Protein AF-A0A7V6H1F2-F1 (afdb_monomer_lite)

Structure (mmCIF, N/CA/C/O backbone):
data_AF-A0A7V6H1F2-F1
#
_entry.id   AF-A0A7V6H1F2-F1
#
loop_
_atom_site.group_PDB
_atom_site.id
_atom_site.type_symbol
_atom_site.label_atom_id
_atom_site.label_alt_id
_atom_site.label_comp_id
_atom_site.label_asym_id
_atom_site.label_entity_id
_atom_site.label_seq_id
_atom_site.pdbx_PDB_ins_code
_atom_site.Cartn_x
_atom_site.Cartn_y
_atom_site.Cartn_z
_atom_site.occupancy
_atom_site.B_iso_or_equiv
_atom_site.auth_seq_id
_atom_site.auth_comp_id
_atom_site.auth_asym_id
_atom_site.auth_atom_id
_atom_site.pdbx_PDB_model_num
ATOM 1 N N . MET A 1 1 ? -7.064 -5.285 15.508 1.00 80.81 1 MET A N 1
ATOM 2 C CA . MET A 1 1 ? -6.112 -4.302 14.935 1.00 80.81 1 MET A CA 1
ATOM 3 C C . MET A 1 1 ? -6.767 -2.934 14.965 1.00 80.81 1 MET A C 1
ATOM 5 O O . MET A 1 1 ? -7.972 -2.881 14.773 1.00 80.81 1 MET A O 1
ATOM 9 N N . THR A 1 2 ? -6.014 -1.871 15.247 1.00 96.19 2 THR A N 1
ATOM 10 C CA . THR A 1 2 ? -6.526 -0.487 15.294 1.00 96.19 2 THR A CA 1
ATOM 11 C C . THR A 1 2 ? -6.534 0.154 13.901 1.00 96.19 2 THR A C 1
ATOM 13 O O . THR A 1 2 ? -5.853 -0.341 13.004 1.00 96.19 2 THR A O 1
ATOM 16 N N . GLU A 1 3 ? -7.248 1.272 13.726 1.00 95.94 3 GLU A N 1
ATOM 17 C CA . GLU A 1 3 ? -7.216 2.095 12.500 1.00 95.94 3 GLU A CA 1
ATOM 18 C C . GLU A 1 3 ? -5.776 2.435 12.078 1.00 95.94 3 GLU A C 1
ATOM 20 O O . GLU A 1 3 ? -5.383 2.201 10.937 1.00 95.94 3 GLU A O 1
ATOM 25 N N . LYS A 1 4 ? -4.942 2.860 13.038 1.00 97.31 4 LYS A N 1
ATOM 26 C CA . LYS A 1 4 ? -3.524 3.166 12.803 1.00 97.31 4 LYS A CA 1
ATOM 27 C C . LYS A 1 4 ? -2.750 1.982 12.218 1.00 97.31 4 LYS A C 1
ATOM 29 O O . LYS A 1 4 ? -1.938 2.175 11.318 1.00 97.31 4 LYS A O 1
ATOM 34 N N . ASN A 1 5 ? -3.005 0.761 12.694 1.00 98.06 5 ASN A N 1
ATOM 35 C CA . ASN A 1 5 ? -2.337 -0.424 12.151 1.00 98.06 5 ASN A CA 1
ATOM 36 C C . ASN A 1 5 ? -2.709 -0.642 10.678 1.00 98.06 5 ASN A C 1
ATOM 38 O O . ASN A 1 5 ? -1.850 -1.017 9.886 1.00 98.06 5 ASN A O 1
ATOM 42 N N . TRP A 1 6 ? -3.968 -0.399 10.305 1.00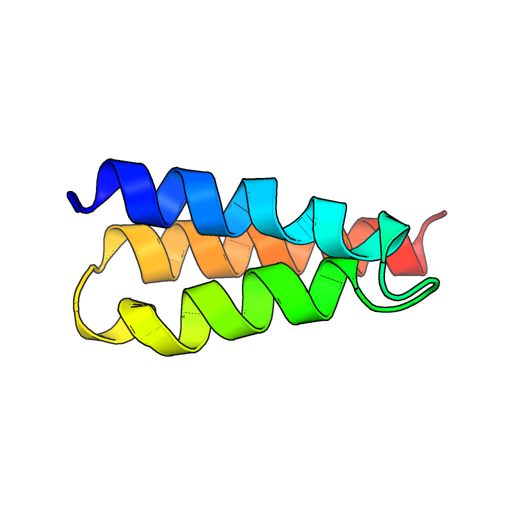 98.19 6 TRP A N 1
ATOM 43 C CA . TRP A 1 6 ? -4.436 -0.545 8.926 1.00 98.19 6 TRP A CA 1
ATOM 44 C C . TRP A 1 6 ? -3.884 0.537 7.998 1.00 98.19 6 TRP A C 1
ATOM 46 O O . TRP A 1 6 ? -3.456 0.210 6.896 1.00 98.19 6 TRP A O 1
ATOM 56 N N . MET A 1 7 ? -3.785 1.784 8.464 1.00 97.94 7 MET A N 1
ATOM 57 C CA . MET A 1 7 ? -3.091 2.852 7.733 1.00 97.94 7 MET A CA 1
ATOM 58 C C . MET A 1 7 ? -1.631 2.474 7.452 1.00 97.94 7 MET A C 1
ATOM 60 O O . MET A 1 7 ? -1.167 2.561 6.319 1.00 97.94 7 MET A O 1
ATOM 64 N N . THR A 1 8 ? -0.904 1.989 8.467 1.00 98.12 8 THR A N 1
ATOM 65 C CA . THR A 1 8 ? 0.481 1.527 8.282 1.00 98.12 8 THR A CA 1
ATOM 66 C C . THR A 1 8 ? 0.560 0.358 7.299 1.00 98.12 8 THR A C 1
ATOM 68 O O . THR A 1 8 ? 1.473 0.319 6.478 1.00 98.12 8 THR A O 1
ATOM 71 N N . LEU A 1 9 ? -0.398 -0.573 7.337 1.00 98.31 9 LEU A N 1
ATOM 72 C CA . LEU A 1 9 ? -0.445 -1.688 6.392 1.00 98.31 9 LEU A CA 1
ATOM 73 C C . LEU A 1 9 ? -0.729 -1.248 4.953 1.00 98.31 9 LEU A C 1
ATOM 75 O O . LEU A 1 9 ? -0.146 -1.848 4.052 1.00 98.31 9 LEU A O 1
ATOM 79 N N . CYS A 1 10 ? -1.545 -0.214 4.714 1.00 97.50 10 CYS A N 1
ATOM 80 C CA . CYS A 1 10 ? -1.736 0.334 3.364 1.00 97.50 10 CYS A CA 1
ATOM 81 C C . CYS A 1 10 ? -0.389 0.696 2.733 1.00 97.50 10 CYS A C 1
ATOM 83 O O . CYS A 1 10 ? -0.094 0.248 1.632 1.00 97.50 10 CYS A O 1
ATOM 85 N N . HIS A 1 11 ? 0.473 1.400 3.465 1.00 98.00 11 HIS A N 1
ATOM 86 C CA . HIS A 1 11 ? 1.799 1.777 2.971 1.00 98.00 11 HIS A CA 1
ATOM 87 C C . HIS A 1 11 ? 2.770 0.591 2.913 1.00 98.00 11 HIS A C 1
ATOM 89 O O . HIS A 1 11 ? 3.437 0.375 1.902 1.00 98.00 11 HIS A O 1
ATOM 95 N N . LEU A 1 12 ? 2.836 -0.219 3.974 1.00 98.44 12 LEU A N 1
ATOM 96 C CA . LEU A 1 12 ? 3.798 -1.323 4.068 1.00 98.44 12 LEU A CA 1
ATOM 97 C C . LEU A 1 12 ? 3.517 -2.442 3.056 1.00 98.44 12 LEU A C 1
ATOM 99 O O . LEU A 1 1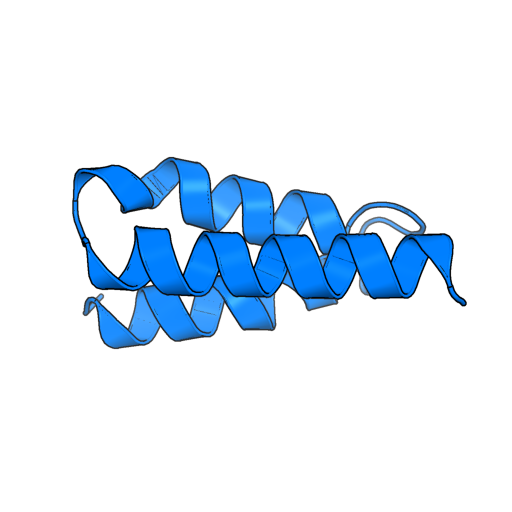2 ? 4.438 -3.111 2.592 1.00 98.44 12 LEU A O 1
ATOM 103 N N . SER A 1 13 ? 2.252 -2.640 2.685 1.00 98.25 13 SER A N 1
ATOM 104 C CA . SER A 1 13 ? 1.858 -3.660 1.711 1.00 98.25 13 SER A CA 1
ATOM 105 C C . SER A 1 13 ? 2.419 -3.413 0.307 1.00 98.25 13 SER A C 1
ATOM 107 O O . SER A 1 13 ? 2.502 -4.363 -0.468 1.00 98.25 13 SER A O 1
ATOM 109 N N . ALA A 1 14 ? 2.911 -2.207 -0.005 1.00 97.75 14 ALA A N 1
ATOM 110 C CA . ALA A 1 14 ? 3.652 -1.952 -1.241 1.00 97.75 14 ALA A CA 1
ATOM 111 C C . ALA A 1 14 ? 4.928 -2.813 -1.364 1.00 97.75 14 ALA A C 1
ATOM 113 O O . ALA A 1 14 ? 5.373 -3.135 -2.466 1.00 97.75 14 ALA A O 1
ATOM 114 N N . LEU A 1 15 ? 5.486 -3.286 -0.244 1.00 97.69 15 LEU A N 1
ATOM 115 C CA . LEU A 1 15 ? 6.612 -4.225 -0.254 1.00 97.69 15 LEU A CA 1
ATOM 116 C C . LEU A 1 15 ? 6.244 -5.601 -0.842 1.00 97.69 15 LEU A C 1
ATOM 118 O O . LEU A 1 15 ? 7.136 -6.405 -1.113 1.00 97.69 15 LEU A O 1
ATOM 122 N N . ALA A 1 16 ? 4.964 -5.878 -1.122 1.00 97.75 16 ALA A N 1
ATOM 123 C CA . ALA A 1 16 ? 4.545 -7.069 -1.863 1.00 97.75 16 ALA A CA 1
ATOM 124 C C . ALA A 1 16 ? 5.173 -7.162 -3.267 1.00 97.75 16 ALA A C 1
ATOM 126 O O . ALA A 1 16 ? 5.199 -8.247 -3.847 1.00 97.75 16 ALA A O 1
ATOM 127 N N . MET A 1 17 ? 5.757 -6.077 -3.790 1.00 96.94 17 MET A N 1
ATOM 128 C CA . MET A 1 17 ? 6.602 -6.105 -4.990 1.00 96.94 17 MET A CA 1
ATOM 129 C C . MET A 1 17 ? 7.761 -7.108 -4.928 1.00 96.94 17 MET A C 1
ATOM 131 O O . MET A 1 17 ? 8.162 -7.627 -5.965 1.00 96.94 17 MET A O 1
ATOM 135 N N . PHE A 1 18 ? 8.288 -7.414 -3.737 1.00 96.88 18 PHE A N 1
ATOM 136 C CA . PHE A 1 18 ? 9.357 -8.409 -3.581 1.00 96.88 18 PHE A CA 1
ATOM 137 C C . PHE A 1 18 ? 8.863 -9.851 -3.749 1.00 96.88 18 PHE A C 1
ATOM 139 O O . PHE A 1 18 ? 9.670 -10.754 -3.947 1.00 96.88 18 PHE A O 1
ATOM 146 N N . ILE A 1 19 ? 7.548 -10.068 -3.671 1.00 96.94 19 ILE A N 1
ATOM 147 C CA . ILE A 1 19 ? 6.905 -11.373 -3.863 1.00 96.94 19 ILE A CA 1
ATOM 148 C C . ILE A 1 19 ? 6.316 -11.465 -5.274 1.00 96.94 19 ILE A C 1
ATOM 150 O O . ILE A 1 19 ? 6.461 -12.486 -5.940 1.00 96.94 19 ILE A O 1
ATOM 154 N N . ILE A 1 20 ? 5.659 -10.394 -5.730 1.00 95.06 20 ILE A N 1
ATOM 155 C CA . ILE A 1 20 ? 5.039 -10.279 -7.054 1.00 95.06 20 ILE A CA 1
ATOM 156 C C . ILE A 1 20 ? 5.705 -9.104 -7.787 1.00 95.06 20 ILE A C 1
ATOM 158 O O . ILE A 1 20 ? 5.251 -7.960 -7.654 1.00 95.06 20 ILE A O 1
ATOM 162 N N . PRO A 1 21 ? 6.783 -9.356 -8.550 1.00 92.31 21 PRO A N 1
ATOM 163 C CA . PRO A 1 21 ? 7.505 -8.305 -9.254 1.00 92.31 21 PRO A CA 1
ATOM 164 C C . PRO A 1 21 ? 6.615 -7.524 -10.227 1.00 92.31 21 PRO A C 1
ATOM 166 O O . PRO A 1 21 ? 5.698 -8.070 -10.839 1.00 92.31 21 PRO A O 1
ATOM 169 N N . GLY A 1 22 ? 6.896 -6.230 -10.377 1.00 86.75 22 GLY A N 1
ATOM 170 C CA . GLY A 1 22 ? 6.271 -5.351 -11.371 1.00 86.75 22 GLY A CA 1
ATOM 171 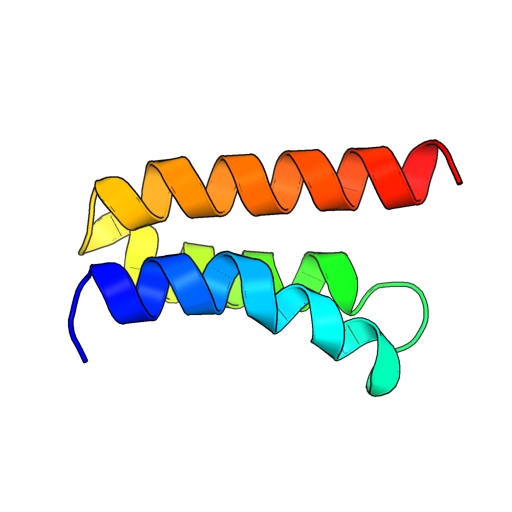C C . GLY A 1 22 ? 4.902 -4.774 -10.999 1.00 86.75 22 GLY A C 1
ATOM 172 O O . GLY A 1 22 ? 4.592 -3.678 -11.448 1.00 86.75 22 GLY A O 1
ATOM 173 N N . ILE A 1 23 ? 4.092 -5.457 -10.180 1.00 95.38 23 ILE A N 1
ATOM 174 C CA . ILE A 1 23 ? 2.746 -4.957 -9.823 1.00 95.38 23 ILE A CA 1
ATOM 175 C C . ILE A 1 23 ? 2.371 -5.117 -8.344 1.00 95.38 23 ILE A C 1
ATOM 177 O O . ILE A 1 23 ? 1.388 -4.532 -7.878 1.00 95.38 23 ILE A O 1
ATOM 181 N N . GLY A 1 24 ? 3.155 -5.872 -7.568 1.00 96.81 24 GLY A N 1
ATOM 182 C CA . GLY A 1 24 ? 2.893 -6.088 -6.145 1.00 96.81 24 GLY A CA 1
ATOM 183 C C . GLY A 1 24 ? 2.850 -4.794 -5.324 1.00 96.81 24 GLY A C 1
ATOM 184 O O . GLY A 1 24 ? 2.087 -4.725 -4.363 1.00 96.81 24 GLY A O 1
ATOM 185 N N . ASN A 1 25 ? 3.580 -3.748 -5.732 1.00 97.56 25 ASN A N 1
ATOM 186 C CA . ASN A 1 25 ? 3.568 -2.451 -5.053 1.00 97.56 25 ASN A CA 1
ATOM 187 C C . ASN A 1 25 ? 2.233 -1.706 -5.153 1.00 97.56 25 ASN A C 1
ATOM 189 O O . ASN A 1 25 ? 1.950 -0.887 -4.287 1.00 97.56 25 ASN A O 1
ATOM 193 N N . ILE A 1 26 ? 1.408 -2.001 -6.161 1.00 98.12 26 ILE A N 1
ATOM 194 C CA . ILE A 1 26 ? 0.066 -1.422 -6.323 1.00 98.12 26 ILE A CA 1
ATOM 195 C C . ILE A 1 26 ? -0.995 -2.374 -5.761 1.00 98.12 26 ILE A C 1
ATOM 197 O O . ILE A 1 26 ? -1.905 -1.938 -5.056 1.00 98.12 26 ILE A O 1
ATOM 201 N N . ILE A 1 27 ? -0.872 -3.681 -6.026 1.00 98.25 27 ILE A N 1
ATOM 202 C CA . ILE A 1 27 ? -1.859 -4.677 -5.574 1.00 98.25 27 ILE A CA 1
ATOM 203 C C . ILE A 1 27 ? -1.925 -4.741 -4.047 1.00 98.25 27 ILE A C 1
ATOM 205 O O . ILE A 1 27 ? -3.025 -4.812 -3.502 1.00 98.25 27 ILE A O 1
ATOM 209 N N . GLY A 1 28 ? -0.783 -4.699 -3.355 1.00 98.19 28 GLY A N 1
ATOM 210 C CA . GLY A 1 28 ? -0.751 -4.731 -1.892 1.00 98.19 28 GLY A CA 1
ATOM 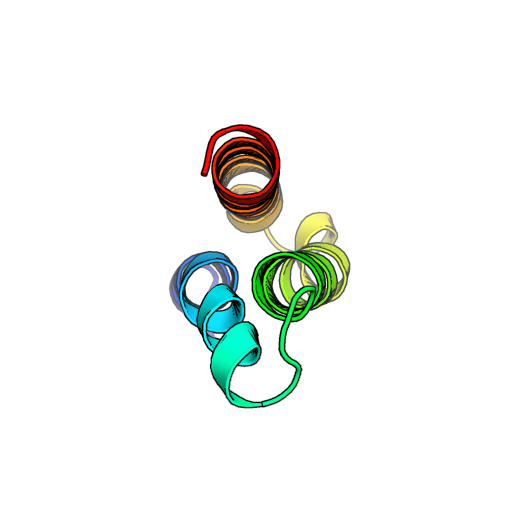211 C C . GLY A 1 28 ? -1.610 -3.622 -1.269 1.00 98.19 28 GLY A C 1
ATOM 212 O O . GLY A 1 28 ? -2.604 -3.943 -0.608 1.00 98.19 28 GLY A O 1
ATOM 213 N N . PRO A 1 29 ? -1.298 -2.337 -1.530 1.00 98.50 29 PRO A N 1
ATOM 214 C CA . PRO A 1 29 ? -2.069 -1.215 -1.000 1.00 98.50 29 PRO A CA 1
ATOM 215 C C . PRO A 1 29 ? -3.533 -1.246 -1.435 1.00 98.50 29 PRO A C 1
ATOM 217 O O . PRO A 1 29 ? -4.411 -0.959 -0.624 1.00 98.50 29 PRO A O 1
ATOM 220 N N . LEU A 1 30 ? -3.814 -1.663 -2.678 1.00 98.62 30 LEU A N 1
ATOM 221 C CA . LEU A 1 30 ? -5.177 -1.771 -3.207 1.00 98.62 30 LEU A CA 1
ATOM 222 C C . LEU A 1 30 ? -6.020 -2.757 -2.399 1.00 98.62 30 LEU A C 1
ATOM 224 O O . LEU A 1 30 ? -7.151 -2.445 -2.031 1.00 98.62 30 LEU A O 1
ATOM 228 N N . VAL A 1 31 ? -5.471 -3.934 -2.096 1.00 98.62 31 VAL A N 1
ATOM 229 C CA . VAL A 1 31 ? -6.163 -4.948 -1.295 1.00 98.62 31 VAL A CA 1
ATOM 230 C C . VAL A 1 31 ? -6.426 -4.423 0.113 1.00 98.62 31 VAL A C 1
ATOM 232 O O . VAL A 1 31 ? -7.555 -4.519 0.591 1.00 98.62 31 VAL A O 1
ATOM 235 N N . VAL A 1 32 ? -5.423 -3.835 0.773 1.00 98.44 32 VAL A N 1
ATOM 236 C CA . VAL A 1 32 ? -5.602 -3.308 2.136 1.00 98.44 32 VAL A CA 1
ATOM 237 C C . VAL A 1 32 ? -6.641 -2.181 2.162 1.00 98.44 32 VAL A C 1
ATOM 239 O O . VAL A 1 32 ? -7.523 -2.192 3.023 1.00 98.44 32 VAL A O 1
ATOM 242 N N . TRP A 1 33 ? -6.590 -1.258 1.197 1.00 98.75 33 TRP A N 1
ATOM 243 C CA . TRP A 1 33 ? -7.549 -0.161 1.070 1.00 98.75 33 TRP A CA 1
ATOM 244 C C . TRP A 1 33 ? -8.974 -0.685 0.870 1.00 98.75 33 TRP A C 1
ATOM 246 O O . TRP A 1 33 ? -9.865 -0.337 1.644 1.00 98.75 33 TRP A O 1
ATOM 256 N N . LEU A 1 34 ? -9.202 -1.587 -0.090 1.00 98.69 34 LEU A N 1
ATOM 257 C CA . LEU A 1 34 ? -10.537 -2.132 -0.362 1.00 98.69 34 LEU A CA 1
ATOM 258 C C . LEU A 1 34 ? -11.130 -2.903 0.822 1.00 98.69 34 LEU A C 1
ATOM 260 O O . LEU A 1 34 ? -12.342 -2.877 1.013 1.00 98.69 34 LEU A O 1
ATOM 264 N N . LEU A 1 35 ? -10.298 -3.561 1.633 1.00 98.44 35 LEU A N 1
ATOM 265 C CA . LEU A 1 35 ? -10.765 -4.305 2.802 1.00 98.44 35 LEU A CA 1
ATOM 266 C C . LEU A 1 35 ? -11.262 -3.407 3.941 1.00 98.44 35 LEU A C 1
ATOM 268 O O . LEU A 1 35 ? -12.026 -3.886 4.780 1.00 98.44 35 LEU A O 1
ATOM 272 N N . LYS A 1 36 ? -10.790 -2.155 4.026 1.00 98.38 36 LYS A N 1
ATOM 273 C CA . LYS A 1 36 ? -10.946 -1.326 5.234 1.00 98.38 36 LYS A CA 1
ATOM 274 C C . LYS A 1 36 ? -11.405 0.110 5.025 1.00 98.38 36 LYS A C 1
ATOM 276 O O . LYS A 1 36 ? -11.798 0.733 6.009 1.00 98.38 36 LYS A O 1
ATOM 281 N N . LYS A 1 37 ? -11.438 0.616 3.790 1.00 98.31 37 LYS A N 1
ATOM 282 C CA . LYS A 1 37 ? -11.891 1.982 3.475 1.00 98.31 37 LYS A CA 1
ATOM 283 C C . LYS A 1 37 ? -13.297 2.305 3.993 1.00 98.31 37 LYS A C 1
ATOM 285 O O . LYS A 1 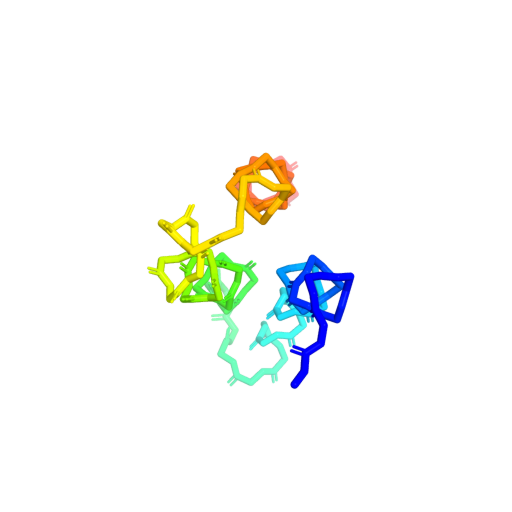37 ? -13.555 3.439 4.370 1.00 98.31 37 LYS A O 1
ATOM 290 N N . ASP A 1 38 ? -14.189 1.313 4.030 1.00 98.38 38 ASP A N 1
ATOM 291 C CA . ASP A 1 38 ? -15.586 1.505 4.443 1.00 98.38 38 ASP A CA 1
ATOM 292 C C . ASP A 1 38 ? -15.768 1.410 5.972 1.00 98.38 38 ASP A C 1
ATOM 294 O O . ASP A 1 38 ? -16.804 1.807 6.496 1.00 98.38 38 ASP A O 1
ATOM 298 N N . GLU A 1 39 ? -14.764 0.896 6.695 1.00 98.12 39 GLU A N 1
ATOM 299 C CA . GLU A 1 39 ? -14.767 0.782 8.162 1.00 98.12 39 GLU A CA 1
ATOM 300 C C . GLU A 1 39 ? -14.021 1.949 8.824 1.00 98.12 39 GLU A C 1
ATOM 302 O O . GLU A 1 39 ? -14.456 2.459 9.856 1.00 98.12 39 GLU A O 1
ATOM 307 N N . PHE A 1 40 ? -12.906 2.386 8.230 1.00 97.88 40 PHE A N 1
ATOM 308 C CA . PHE A 1 40 ? -12.025 3.404 8.797 1.00 97.88 40 PHE A CA 1
ATOM 309 C C . PHE A 1 40 ? -11.804 4.559 7.810 1.00 97.88 40 PHE A C 1
ATOM 311 O O . PHE A 1 40 ? -11.044 4.399 6.849 1.00 97.88 40 PHE A O 1
ATOM 318 N N . PRO A 1 41 ? -12.393 5.746 8.054 1.00 97.56 41 PRO A N 1
ATOM 319 C CA . PRO A 1 41 ? -12.209 6.910 7.190 1.00 97.56 41 PRO A CA 1
ATOM 320 C C . PRO A 1 41 ? -10.741 7.312 6.995 1.00 97.56 41 PRO A C 1
ATOM 322 O O . PRO A 1 41 ? -10.370 7.727 5.898 1.00 97.56 41 PRO A O 1
ATOM 325 N N . ALA A 1 42 ? -9.873 7.148 8.004 1.00 97.38 42 ALA A N 1
ATOM 326 C CA . ALA A 1 42 ? -8.452 7.450 7.825 1.00 97.38 42 ALA A CA 1
ATOM 327 C C . ALA A 1 42 ? -7.758 6.455 6.882 1.00 97.38 42 ALA A C 1
ATOM 329 O O . ALA A 1 42 ? -6.830 6.831 6.172 1.00 97.38 42 ALA A O 1
ATOM 330 N N . VAL A 1 43 ? -8.218 5.200 6.824 1.00 98.38 43 VAL A N 1
ATOM 331 C CA . VAL A 1 43 ? -7.693 4.206 5.875 1.00 98.38 43 VAL A CA 1
ATOM 332 C C . VAL A 1 43 ? -8.128 4.522 4.448 1.00 98.38 43 VAL A C 1
ATOM 334 O O . VAL A 1 43 ? -7.361 4.259 3.526 1.00 98.38 43 VAL A O 1
ATOM 337 N N . ASP A 1 44 ? -9.311 5.106 4.243 1.00 98.69 44 ASP A N 1
ATOM 338 C CA . ASP A 1 44 ? -9.708 5.575 2.913 1.00 98.69 44 ASP A CA 1
ATOM 339 C C . ASP A 1 44 ? -8.776 6.685 2.408 1.00 98.69 44 ASP A C 1
ATOM 341 O O . ASP A 1 44 ? -8.294 6.619 1.277 1.00 98.69 44 ASP A O 1
ATOM 345 N N . THR A 1 45 ? -8.457 7.656 3.267 1.00 98.50 45 THR A N 1
ATOM 346 C CA . THR A 1 45 ? -7.511 8.735 2.950 1.00 98.50 45 THR A CA 1
ATOM 347 C C . THR A 1 45 ? -6.105 8.190 2.691 1.00 98.50 45 THR A C 1
ATOM 349 O O . THR A 1 45 ? -5.559 8.372 1.605 1.00 98.50 45 THR A O 1
ATOM 352 N N . GLU A 1 46 ? -5.528 7.466 3.651 1.00 98.38 46 GLU A N 1
ATOM 353 C CA . GLU A 1 46 ? -4.149 6.968 3.557 1.00 98.38 46 GLU A CA 1
ATOM 354 C C . GLU A 1 46 ? -3.978 5.899 2.470 1.00 98.38 46 GLU A C 1
ATOM 356 O O . GLU A 1 46 ? -2.935 5.829 1.826 1.00 98.38 46 GLU A O 1
ATOM 361 N N . GLY A 1 47 ? -4.996 5.067 2.236 1.00 98.44 47 GLY A N 1
ATOM 362 C CA . GLY A 1 47 ? -4.987 4.056 1.180 1.00 98.44 47 GLY A CA 1
ATOM 363 C C . GLY A 1 47 ? -4.953 4.670 -0.218 1.00 98.44 47 GLY A C 1
ATOM 364 O O . GLY A 1 47 ? -4.192 4.203 -1.067 1.00 98.44 47 GLY A O 1
ATOM 365 N N . LYS A 1 48 ? -5.711 5.751 -0.450 1.00 98.69 48 LYS A N 1
ATOM 366 C CA . LYS A 1 48 ? -5.653 6.517 -1.705 1.00 98.69 48 LYS A CA 1
ATOM 367 C C . LYS A 1 48 ? -4.291 7.178 -1.903 1.00 98.69 48 LYS A C 1
ATOM 369 O O . LYS A 1 48 ? -3.743 7.078 -2.996 1.00 98.69 48 LYS A O 1
ATOM 374 N N . GLU A 1 49 ? -3.719 7.788 -0.866 1.00 98.56 49 GLU A N 1
ATOM 375 C CA . GLU A 1 49 ? -2.378 8.390 -0.938 1.00 98.56 49 GLU A CA 1
ATOM 376 C C . GLU A 1 49 ? -1.290 7.343 -1.214 1.00 98.56 49 GLU A C 1
ATOM 378 O O . GLU A 1 49 ? -0.453 7.536 -2.099 1.00 98.56 49 GLU A O 1
ATOM 383 N N . ALA A 1 50 ? -1.343 6.193 -0.533 1.00 98.44 50 ALA A N 1
ATOM 384 C CA . ALA A 1 50 ? -0.431 5.078 -0.777 1.00 98.44 50 ALA A CA 1
ATOM 385 C C . ALA A 1 50 ? -0.517 4.595 -2.235 1.00 98.44 50 ALA A C 1
ATOM 387 O O . ALA A 1 50 ? 0.507 4.415 -2.893 1.00 98.44 50 ALA A O 1
ATOM 388 N N . LEU A 1 51 ? -1.734 4.430 -2.764 1.00 98.69 51 LEU A N 1
ATOM 389 C CA . LEU A 1 51 ? -1.956 4.037 -4.156 1.00 98.69 51 LEU A CA 1
ATOM 390 C C . LEU A 1 51 ? -1.457 5.088 -5.145 1.00 98.69 51 LEU A C 1
ATOM 392 O O . LEU A 1 51 ? -0.745 4.737 -6.084 1.00 98.69 51 LEU A O 1
ATOM 396 N N . ASN A 1 52 ? -1.782 6.363 -4.929 1.00 98.56 52 ASN A N 1
ATOM 397 C CA . ASN A 1 52 ? -1.343 7.463 -5.785 1.00 98.56 52 ASN A CA 1
ATOM 398 C C . ASN A 1 52 ? 0.185 7.538 -5.852 1.00 98.56 52 ASN A C 1
ATOM 400 O O . ASN A 1 52 ? 0.749 7.675 -6.942 1.00 98.56 52 ASN A O 1
ATOM 404 N N . PHE A 1 53 ? 0.863 7.393 -4.710 1.00 98.38 53 PHE A N 1
ATOM 405 C CA . PHE A 1 53 ? 2.319 7.364 -4.655 1.00 98.38 53 PHE A CA 1
ATOM 406 C C . PHE A 1 53 ? 2.889 6.177 -5.439 1.00 98.38 53 PHE A C 1
ATOM 408 O O . PHE A 1 53 ? 3.760 6.372 -6.283 1.00 98.38 53 PHE A O 1
ATOM 415 N N . GLN A 1 54 ? 2.374 4.962 -5.223 1.00 98.19 54 GLN A N 1
ATOM 416 C CA . GLN A 1 54 ? 2.885 3.765 -5.901 1.00 98.19 54 GLN A CA 1
ATOM 417 C C . GLN A 1 54 ? 2.624 3.784 -7.408 1.00 98.19 54 GLN A C 1
ATOM 419 O O . GLN A 1 54 ? 3.508 3.420 -8.176 1.00 98.19 54 GLN A O 1
ATOM 424 N N . ILE A 1 55 ? 1.463 4.276 -7.847 1.00 97.88 55 ILE A N 1
ATOM 425 C CA . ILE A 1 55 ? 1.165 4.483 -9.271 1.00 97.88 55 ILE A CA 1
ATOM 426 C C . ILE A 1 55 ? 2.133 5.507 -9.872 1.00 97.88 55 ILE A C 1
ATOM 428 O O . ILE A 1 55 ? 2.701 5.261 -10.933 1.00 97.88 55 ILE A O 1
ATOM 432 N N . THR A 1 56 ? 2.359 6.630 -9.185 1.00 98.19 56 THR A N 1
ATOM 433 C CA . THR A 1 56 ? 3.299 7.665 -9.644 1.00 98.19 56 THR A CA 1
ATOM 434 C C . THR A 1 56 ? 4.712 7.105 -9.768 1.00 98.19 56 THR A C 1
ATOM 436 O O . THR A 1 56 ? 5.347 7.300 -10.798 1.00 98.19 56 THR A O 1
ATOM 439 N N . VAL A 1 57 ? 5.183 6.366 -8.760 1.00 96.19 57 VAL A N 1
ATOM 440 C CA . VAL A 1 57 ? 6.485 5.687 -8.773 1.00 96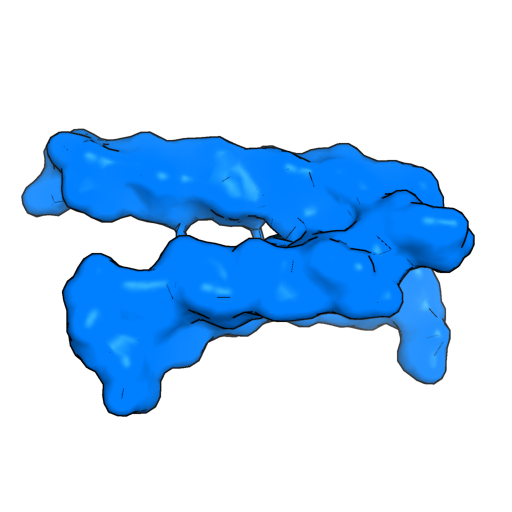.19 57 VAL A CA 1
ATOM 441 C C . VAL A 1 57 ? 6.584 4.710 -9.941 1.00 96.19 57 VAL A C 1
ATOM 443 O O . VAL A 1 57 ? 7.560 4.767 -10.673 1.00 96.19 57 VAL A O 1
ATOM 446 N N . THR A 1 58 ? 5.575 3.864 -10.161 1.00 95.69 58 THR A N 1
ATOM 447 C CA . THR A 1 58 ? 5.563 2.887 -11.263 1.00 95.69 58 THR A CA 1
ATOM 448 C C . THR A 1 58 ? 5.557 3.535 -12.650 1.00 95.69 58 THR A C 1
ATOM 450 O O . THR A 1 58 ? 6.035 2.929 -13.602 1.00 95.69 58 THR A O 1
ATOM 453 N N . ILE A 1 59 ? 4.987 4.732 -12.795 1.00 96.06 59 ILE A N 1
ATOM 454 C CA . ILE A 1 59 ? 4.967 5.451 -14.078 1.00 96.06 59 ILE A CA 1
ATOM 455 C C . ILE A 1 59 ? 6.255 6.259 -14.287 1.00 96.06 59 ILE A C 1
ATOM 457 O O . ILE A 1 59 ? 6.706 6.402 -15.422 1.00 96.06 59 ILE A O 1
ATOM 461 N N . ALA A 1 60 ? 6.810 6.838 -13.220 1.00 96.00 60 ALA A N 1
ATOM 462 C CA . ALA A 1 60 ? 7.919 7.786 -13.300 1.00 96.00 60 ALA A CA 1
ATOM 463 C C . ALA A 1 60 ? 9.315 7.149 -13.188 1.00 96.00 60 ALA A C 1
ATOM 465 O O . ALA A 1 60 ? 10.283 7.787 -13.609 1.00 96.00 60 ALA A O 1
ATOM 466 N N . LEU A 1 61 ? 9.431 5.948 -12.608 1.00 88.81 61 LEU A N 1
ATOM 467 C CA . LEU A 1 61 ? 10.674 5.173 -12.490 1.00 88.81 61 LEU A CA 1
ATOM 468 C C . LEU A 1 61 ? 10.657 3.968 -13.431 1.00 88.81 61 LEU A C 1
ATOM 470 O O . LEU A 1 61 ? 11.720 3.711 -14.039 1.00 88.81 61 LEU A O 1
#

Secondary structure (DSSP, 8-state):
--HHHHHHHHHHGGGGGGTSTTTHHHHHHHHHHHHHTTT-HHHHHHHHHHHHHHHHHHHH-

Radius of gyration: 10.94 Å; chains: 1; bounding box: 26×20×29 Å

Sequence (61 aa):
MTEKNWMTLCHLSALAMFIIPGIGNIIGPLVVWLLKKDEFPAVDTEGKEALNFQITVTIAL

Foldseek 3Di:
DDLVVLLVQLQVQLVCCVVVPLCSNQVRNVVSLVVPVVPHVVSVVSSVVSNVVSVCVSVVD

pLDDT: mean 97.09, std 2.98, range [80.81, 98.75]